Protein AF-A0A662R3K0-F1 (afdb_monomer)

Secondary structure (DSSP, 8-state):
-TTHHHHHHHHHHHHHH--HHHHHHHHHHHHHHHSTT-HHHIIIII---HHHHHHHHHHHHHHHHHHHHHHHTS--

pLDDT: mean 87.89, std 9.94, range [62.19, 97.94]

Sequence (76 aa):
MKYQKTLESIIKNTAKELSGAAKREYIAETTIELLDKSNRKAEREFGWGRETVEKLTKEAMNIYKNGIKRLENLPK

Radius of gyration: 14.59 Å; Cα contacts (8 Å, |Δi|>4): 51; chains: 1; bounding box: 36×32×38 Å

Mean predicted aligned error: 5.6 Å

Foldseek 3Di:
DVCLVVVLVVLLVVLVPDDDPVSLQSLLCCCVPPVVLDLVCSCVSRVDHSVSNVVSVVVVVVVVVVVVVVVVPDDD

Nearest PDB structures (foldseek):
  3hug-assembly6_K  TM=5.517E-01  e=1.740E+00  Mycobacterium tuberculosis H37Rv
  3hug-assembly4_M  TM=5.172E-01  e=1.846E+00  Mycobacterium tuberculosis H37Rv
  3vfz-assembly3_B  TM=5.974E-01  e=2.795E+00  Mycobacterium tuberculosis
  7qh5-assembly2_B  TM=6.091E-01  e=6.041E+00  Streptomyces tsukubensis NRRL18488

Structure (mmCIF, N/CA/C/O backbone):
data_AF-A0A662R3K0-F1
#
_entry.id   AF-A0A662R3K0-F1
#
loop_
_atom_site.group_PDB
_atom_site.id
_atom_site.type_symbol
_atom_site.label_atom_id
_atom_site.label_alt_id
_atom_site.label_comp_id
_atom_site.label_asym_id
_atom_site.label_entity_id
_atom_site.label_seq_id
_atom_site.pdbx_PDB_ins_code
_atom_site.Cartn_x
_atom_site.Cartn_y
_atom_site.Cartn_z
_atom_site.occupancy
_atom_site.B_iso_or_equiv
_atom_site.auth_seq_id
_atom_site.auth_comp_id
_atom_site.auth_asym_id
_atom_site.auth_atom_id
_atom_site.pdbx_PDB_model_num
ATOM 1 N N . MET A 1 1 ? -21.447 0.796 1.030 1.00 62.19 1 MET A N 1
ATOM 2 C CA . MET A 1 1 ? -21.388 -0.679 1.170 1.00 62.19 1 MET A CA 1
ATOM 3 C C . MET A 1 1 ? -21.161 -1.040 2.637 1.00 62.19 1 MET A C 1
ATOM 5 O O . MET A 1 1 ? -20.377 -0.360 3.286 1.00 62.19 1 MET A O 1
ATOM 9 N N . LYS A 1 2 ? -21.831 -2.076 3.167 1.00 76.88 2 LYS A N 1
ATOM 10 C CA . LYS A 1 2 ? -21.859 -2.432 4.606 1.00 76.88 2 LYS A CA 1
ATOM 11 C C . LYS A 1 2 ? -20.477 -2.687 5.247 1.00 76.88 2 LYS A C 1
ATOM 13 O O . LYS A 1 2 ? -20.354 -2.556 6.457 1.00 76.88 2 LYS A O 1
ATOM 18 N N . TYR A 1 3 ? -19.444 -2.983 4.450 1.00 85.50 3 TYR A N 1
ATOM 19 C CA . TYR A 1 3 ? -18.128 -3.432 4.935 1.00 85.50 3 TYR A CA 1
ATOM 20 C C . TYR A 1 3 ? -16.939 -2.541 4.541 1.00 85.50 3 TYR A C 1
ATOM 22 O O . TYR A 1 3 ? -15.797 -2.911 4.793 1.00 85.50 3 TYR A O 1
ATOM 30 N N . GLN A 1 4 ? -17.183 -1.367 3.946 1.00 84.94 4 GLN A N 1
ATOM 31 C CA . GLN A 1 4 ? -16.126 -0.500 3.399 1.00 84.94 4 GLN A CA 1
ATOM 32 C C . GLN A 1 4 ? -15.029 -0.178 4.435 1.00 84.94 4 GLN A C 1
ATOM 34 O O . GLN A 1 4 ? -13.857 -0.470 4.219 1.00 84.94 4 GLN A O 1
ATOM 39 N N . LYS A 1 5 ? -15.430 0.321 5.612 1.00 88.56 5 LYS A N 1
ATOM 40 C CA . LYS A 1 5 ? -14.505 0.698 6.695 1.00 88.56 5 LYS A CA 1
ATOM 41 C C . LYS A 1 5 ? -13.729 -0.489 7.265 1.00 88.56 5 LYS A C 1
ATOM 43 O O . LYS A 1 5 ? -12.581 -0.348 7.676 1.00 88.56 5 LYS A O 1
ATOM 48 N N . THR A 1 6 ? -14.360 -1.662 7.317 1.00 94.06 6 THR A N 1
ATOM 49 C CA . THR A 1 6 ? -13.715 -2.884 7.807 1.00 94.06 6 THR A CA 1
ATOM 50 C C . THR A 1 6 ? -12.604 -3.315 6.857 1.00 94.06 6 THR A C 1
ATOM 52 O O . THR A 1 6 ? -11.502 -3.600 7.315 1.00 94.06 6 THR A O 1
ATOM 55 N N . LEU A 1 7 ? -12.862 -3.295 5.546 1.00 93.12 7 LEU A N 1
ATOM 56 C CA . LEU A 1 7 ? -11.857 -3.620 4.531 1.00 93.12 7 LEU A CA 1
ATOM 57 C C . LEU A 1 7 ? -10.695 -2.624 4.543 1.00 93.12 7 LEU A C 1
ATOM 59 O O . LEU A 1 7 ? -9.542 -3.042 4.564 1.00 93.12 7 LEU A O 1
ATOM 63 N N . GLU A 1 8 ? -10.982 -1.322 4.620 1.00 92.25 8 GLU A N 1
ATOM 64 C CA . GLU A 1 8 ? -9.949 -0.286 4.762 1.00 92.25 8 GLU A CA 1
ATOM 65 C C . GLU A 1 8 ? -9.056 -0.536 5.988 1.00 92.25 8 GLU A C 1
ATOM 67 O O . GLU A 1 8 ? -7.832 -0.442 5.902 1.00 92.25 8 GLU A O 1
ATOM 72 N N . SER A 1 9 ? -9.652 -0.899 7.128 1.00 94.75 9 SER A N 1
ATOM 73 C CA . SER A 1 9 ? -8.909 -1.220 8.351 1.00 94.75 9 SER A CA 1
ATOM 74 C C . SER A 1 9 ? -8.018 -2.452 8.181 1.00 94.75 9 SER A C 1
ATOM 76 O O . SER A 1 9 ? -6.843 -2.407 8.546 1.00 94.75 9 SER A O 1
ATOM 78 N N . ILE A 1 10 ? -8.536 -3.524 7.572 1.00 96.69 10 ILE A N 1
ATOM 79 C CA . ILE A 1 10 ? -7.764 -4.741 7.283 1.00 96.69 10 ILE A CA 1
ATOM 80 C C . ILE A 1 10 ? -6.572 -4.404 6.388 1.00 96.69 10 ILE A C 1
ATOM 82 O O . ILE A 1 10 ? -5.444 -4.739 6.736 1.00 96.69 10 ILE A O 1
ATOM 86 N N . ILE A 1 11 ? -6.790 -3.663 5.297 1.00 96.38 11 ILE A N 1
ATOM 87 C CA . ILE A 1 11 ? -5.724 -3.282 4.362 1.00 96.38 11 ILE A CA 1
ATOM 88 C C . ILE A 1 11 ? -4.619 -2.502 5.079 1.00 96.38 11 ILE A C 1
ATOM 90 O O . ILE A 1 11 ? -3.431 -2.792 4.910 1.00 96.38 11 ILE A O 1
ATOM 94 N N . LYS A 1 12 ? -5.005 -1.528 5.910 1.00 96.31 12 LYS A N 1
ATOM 95 C CA . LYS A 1 12 ? -4.061 -0.699 6.669 1.00 96.31 12 LYS A CA 1
ATOM 96 C C . LYS A 1 12 ? -3.306 -1.505 7.719 1.00 96.31 12 LYS A C 1
ATOM 98 O O . LYS A 1 12 ? -2.116 -1.266 7.903 1.00 96.31 12 LYS A O 1
ATOM 103 N N . ASN A 1 13 ? -3.970 -2.432 8.404 1.00 97.44 13 ASN A N 1
ATOM 104 C CA . ASN A 1 13 ? -3.340 -3.259 9.429 1.00 97.44 13 ASN A CA 1
ATOM 105 C C . ASN A 1 13 ? -2.376 -4.270 8.810 1.00 97.44 13 ASN A C 1
ATOM 107 O O . ASN A 1 13 ? -1.237 -4.338 9.254 1.00 97.44 13 ASN A O 1
ATOM 111 N N . THR A 1 14 ? -2.747 -4.937 7.716 1.00 97.75 14 THR A N 1
ATOM 112 C CA . THR A 1 14 ? -1.826 -5.813 6.976 1.00 97.75 14 THR A CA 1
ATOM 113 C C . THR A 1 14 ? -0.551 -5.067 6.580 1.00 97.75 14 THR A C 1
ATOM 115 O O . THR A 1 14 ? 0.551 -5.529 6.859 1.00 97.75 14 THR A O 1
ATOM 118 N N . ALA A 1 15 ? -0.665 -3.853 6.028 1.00 96.25 15 ALA A N 1
ATOM 119 C CA . ALA A 1 15 ? 0.51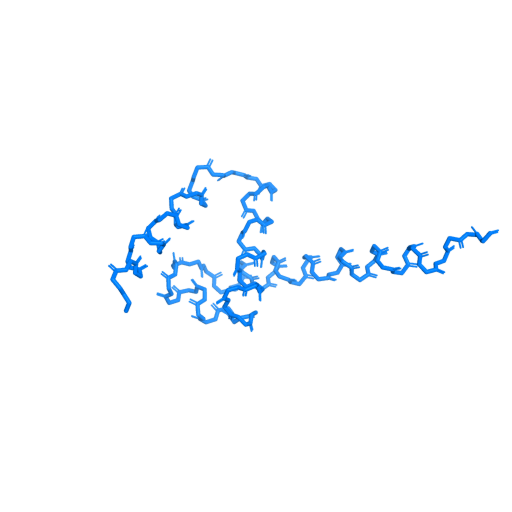3 -3.053 5.687 1.00 96.25 15 ALA A CA 1
ATOM 120 C C . ALA A 1 15 ? 1.364 -2.643 6.907 1.00 96.25 15 ALA A C 1
ATOM 122 O O . ALA A 1 15 ? 2.554 -2.364 6.750 1.00 96.25 15 ALA A O 1
ATOM 123 N N . LYS A 1 16 ? 0.785 -2.547 8.111 1.00 96.62 16 LYS A N 1
ATOM 124 C CA . LYS A 1 16 ? 1.533 -2.254 9.345 1.00 96.62 16 LYS A CA 1
ATOM 125 C C . LYS A 1 16 ? 2.331 -3.461 9.828 1.00 96.62 16 LYS A C 1
ATOM 127 O O . LYS A 1 16 ? 3.479 -3.260 10.207 1.00 96.62 16 LYS A O 1
ATOM 132 N N . GLU A 1 17 ? 1.750 -4.656 9.757 1.00 97.94 17 GLU A N 1
ATOM 133 C CA . GLU A 1 17 ? 2.401 -5.912 10.158 1.00 97.94 17 GLU A CA 1
ATOM 134 C C . GLU A 1 17 ? 3.518 -6.324 9.188 1.00 97.94 17 GLU A C 1
ATOM 136 O O . GLU A 1 17 ? 4.520 -6.920 9.580 1.00 97.94 17 GLU A O 1
ATOM 141 N N . LEU A 1 18 ? 3.382 -5.971 7.908 1.00 96.69 18 LEU A N 1
ATOM 142 C CA . LEU A 1 18 ? 4.433 -6.190 6.922 1.00 96.69 18 LEU A CA 1
ATOM 143 C C . LEU A 1 18 ? 5.610 -5.224 7.116 1.00 96.69 18 LEU A C 1
ATOM 145 O O . LEU A 1 18 ? 5.460 -4.054 7.479 1.00 96.69 18 LEU A O 1
ATOM 149 N N . SER A 1 19 ? 6.802 -5.691 6.746 1.00 93.94 19 SER A N 1
ATOM 150 C CA . SER A 1 19 ? 8.035 -4.902 6.753 1.00 93.94 19 SER A CA 1
ATOM 151 C C . SER A 1 19 ? 8.849 -5.104 5.470 1.00 93.94 19 SER A C 1
ATOM 153 O O . SER A 1 19 ? 8.551 -5.969 4.643 1.00 93.94 19 SER A O 1
ATOM 155 N N . GLY A 1 20 ? 9.860 -4.253 5.268 1.00 92.38 20 GLY A N 1
ATOM 156 C CA . GLY A 1 20 ? 10.829 -4.406 4.183 1.00 92.38 20 GLY A CA 1
ATOM 157 C C . GLY A 1 20 ? 10.202 -4.482 2.787 1.00 92.38 20 GLY A C 1
ATOM 158 O O . GLY A 1 20 ? 9.364 -3.656 2.425 1.00 92.38 20 GLY A O 1
ATOM 159 N N . ALA A 1 21 ? 10.659 -5.451 1.991 1.00 89.38 21 ALA A N 1
ATOM 160 C CA . ALA A 1 21 ? 10.207 -5.656 0.615 1.00 89.38 21 ALA A CA 1
ATOM 161 C C . ALA A 1 21 ? 8.732 -6.079 0.534 1.00 89.38 21 ALA A C 1
ATOM 163 O O . ALA A 1 21 ? 7.999 -5.524 -0.277 1.00 89.38 21 ALA A O 1
ATOM 164 N N . ALA A 1 22 ? 8.272 -6.955 1.432 1.00 90.19 22 ALA A N 1
ATOM 165 C CA . ALA A 1 22 ? 6.892 -7.439 1.430 1.00 90.19 22 ALA A CA 1
ATOM 166 C C . ALA A 1 22 ? 5.879 -6.301 1.640 1.00 90.19 22 ALA A C 1
ATOM 168 O O . ALA A 1 22 ? 4.870 -6.214 0.948 1.00 90.19 22 ALA A O 1
ATOM 169 N N . LYS A 1 23 ? 6.179 -5.357 2.545 1.00 94.56 23 LYS A N 1
ATOM 170 C CA . LYS A 1 23 ? 5.348 -4.155 2.729 1.00 94.56 23 LYS A CA 1
ATOM 171 C C . LYS A 1 23 ? 5.289 -3.298 1.466 1.00 94.56 23 LYS A C 1
ATOM 173 O O . LYS A 1 23 ? 4.237 -2.764 1.125 1.00 94.56 23 LYS A O 1
ATOM 178 N N . ARG A 1 24 ? 6.438 -3.125 0.809 1.00 93.69 24 ARG A N 1
ATOM 179 C CA . ARG A 1 24 ? 6.579 -2.314 -0.404 1.00 93.69 24 ARG A CA 1
ATOM 180 C C . ARG A 1 24 ? 5.772 -2.895 -1.563 1.00 93.69 24 ARG A C 1
ATOM 182 O O . ARG A 1 24 ? 5.040 -2.155 -2.213 1.00 93.69 24 ARG A O 1
ATOM 189 N N . GLU A 1 25 ? 5.869 -4.203 -1.759 1.00 92.56 25 GLU A N 1
ATOM 190 C CA . GLU A 1 25 ? 5.102 -4.951 -2.753 1.00 92.56 25 GLU A CA 1
ATOM 191 C C . GLU A 1 25 ? 3.601 -4.861 -2.481 1.00 92.56 25 GLU A C 1
ATOM 193 O O . GLU A 1 25 ? 2.853 -4.415 -3.347 1.00 92.56 25 GLU A O 1
ATOM 198 N N . TYR A 1 26 ? 3.180 -5.131 -1.243 1.00 94.94 26 TYR A N 1
ATOM 199 C CA . TYR A 1 26 ? 1.775 -5.050 -0.849 1.00 94.94 26 TYR A CA 1
ATOM 200 C C . TYR A 1 26 ? 1.164 -3.662 -1.104 1.00 94.94 26 TYR A C 1
ATOM 202 O O . TYR A 1 26 ? 0.068 -3.552 -1.652 1.00 94.94 26 TYR A O 1
ATOM 210 N N . ILE A 1 27 ? 1.872 -2.582 -0.747 1.00 95.12 27 ILE A N 1
ATOM 211 C CA . ILE A 1 27 ? 1.420 -1.204 -1.007 1.00 95.12 27 ILE A CA 1
ATOM 212 C C . ILE A 1 27 ? 1.320 -0.927 -2.513 1.00 95.12 27 ILE A C 1
ATOM 214 O O . ILE A 1 27 ? 0.355 -0.291 -2.952 1.00 95.12 27 ILE A O 1
ATOM 218 N N . ALA A 1 28 ? 2.301 -1.380 -3.300 1.00 93.88 28 ALA A N 1
ATOM 219 C CA . ALA A 1 28 ? 2.307 -1.193 -4.747 1.00 93.88 28 ALA A CA 1
ATOM 220 C C . ALA A 1 28 ? 1.127 -1.917 -5.403 1.00 93.88 28 ALA A C 1
ATOM 222 O O . ALA A 1 28 ? 0.356 -1.283 -6.119 1.00 93.88 28 ALA A O 1
ATOM 223 N N . GLU A 1 29 ? 0.962 -3.207 -5.114 1.00 93.94 29 GLU A N 1
ATOM 224 C CA . GLU A 1 29 ? -0.106 -4.052 -5.649 1.00 93.94 29 GLU A CA 1
ATOM 225 C C . GLU A 1 29 ? -1.482 -3.515 -5.253 1.00 93.94 29 GLU A C 1
ATOM 227 O O . GLU A 1 29 ? -2.306 -3.236 -6.118 1.00 93.94 29 GLU A O 1
ATOM 232 N N . THR A 1 30 ? -1.694 -3.227 -3.964 1.00 95.06 30 THR A N 1
ATOM 233 C CA . THR A 1 30 ? -2.954 -2.646 -3.474 1.00 95.06 30 THR A CA 1
ATOM 234 C C . THR A 1 30 ? -3.289 -1.344 -4.207 1.00 95.06 30 THR A C 1
ATOM 236 O O . THR A 1 30 ? -4.435 -1.108 -4.583 1.00 95.06 30 THR A O 1
ATOM 239 N N . THR A 1 31 ? -2.296 -0.480 -4.435 1.00 94.69 31 THR A N 1
ATOM 240 C CA . THR A 1 31 ? -2.521 0.782 -5.152 1.00 94.69 31 THR A CA 1
ATOM 241 C C . THR A 1 31 ? -2.839 0.549 -6.630 1.00 94.69 31 THR A C 1
ATOM 243 O O . THR A 1 31 ? -3.681 1.248 -7.197 1.00 94.69 31 THR A O 1
ATOM 246 N N . ILE A 1 32 ? -2.164 -0.408 -7.268 1.00 91.50 32 ILE A N 1
ATOM 247 C CA . ILE A 1 32 ? -2.369 -0.743 -8.678 1.00 91.50 32 ILE A CA 1
ATOM 248 C C . ILE A 1 32 ? -3.770 -1.322 -8.889 1.00 91.50 32 ILE A C 1
ATOM 250 O O . ILE A 1 32 ? -4.496 -0.813 -9.742 1.00 91.50 32 ILE A O 1
ATOM 254 N N . GLU A 1 33 ? -4.140 -2.322 -8.093 1.00 91.94 33 GLU A N 1
ATOM 255 C CA . GLU A 1 33 ? -5.345 -3.131 -8.287 1.00 91.94 33 GLU A CA 1
ATOM 256 C C . GLU A 1 33 ? -6.604 -2.477 -7.707 1.00 91.94 33 GLU A C 1
ATOM 258 O O . GLU A 1 33 ? -7.676 -2.565 -8.300 1.00 91.94 33 GLU A O 1
ATOM 263 N N . LEU A 1 34 ? -6.504 -1.792 -6.559 1.00 92.38 34 LEU A N 1
ATOM 264 C CA . LEU A 1 34 ? -7.685 -1.257 -5.864 1.00 92.38 34 LEU A CA 1
ATOM 265 C C . LEU A 1 34 ? -7.878 0.251 -6.039 1.00 92.38 34 LEU A C 1
ATOM 267 O O . LEU A 1 34 ? -8.972 0.759 -5.791 1.00 92.38 34 LEU A O 1
ATOM 271 N N . LEU A 1 35 ? -6.830 0.988 -6.421 1.00 93.25 35 LEU A N 1
ATOM 272 C CA . LEU A 1 35 ? -6.842 2.454 -6.432 1.00 93.25 35 LEU A CA 1
ATOM 273 C C . LEU A 1 35 ? -6.525 3.066 -7.801 1.00 93.25 35 LEU A C 1
ATOM 275 O O . LEU A 1 35 ? -6.137 4.235 -7.865 1.00 93.25 35 LEU A O 1
ATOM 279 N N . ASP 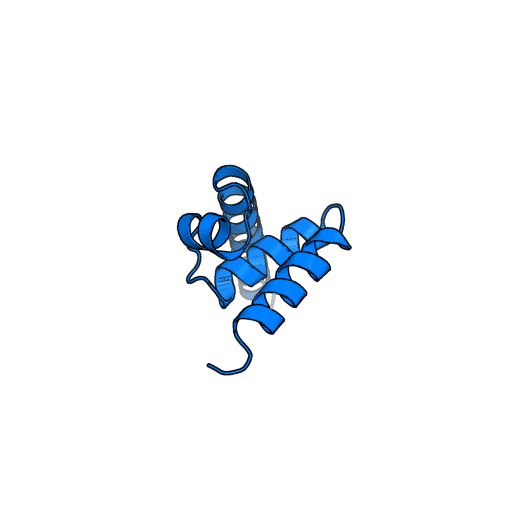A 1 36 ? -6.686 2.314 -8.889 1.00 91.31 36 ASP A N 1
ATOM 280 C CA . ASP A 1 36 ? -6.411 2.761 -10.263 1.00 91.31 36 ASP A CA 1
ATOM 281 C C . ASP A 1 36 ? -5.005 3.360 -10.424 1.00 91.31 36 ASP A C 1
ATOM 283 O O . ASP A 1 36 ? -4.814 4.356 -11.127 1.00 91.31 36 ASP A O 1
ATOM 287 N N . LYS A 1 37 ? -4.012 2.816 -9.706 1.00 90.88 37 LYS A N 1
ATOM 288 C CA . LYS A 1 37 ? -2.631 3.335 -9.689 1.00 90.88 37 LYS A CA 1
ATOM 289 C C . LYS A 1 37 ? -2.529 4.784 -9.171 1.00 90.88 37 LYS A C 1
ATOM 291 O O . LYS A 1 37 ? -1.559 5.484 -9.457 1.00 90.88 37 LYS A O 1
ATOM 296 N N . SER A 1 38 ? -3.519 5.269 -8.416 1.00 93.56 38 SER A N 1
ATOM 297 C CA . SER A 1 38 ? -3.590 6.663 -7.971 1.00 93.56 38 SER A CA 1
ATOM 298 C C . SER A 1 38 ? -2.909 6.891 -6.620 1.00 93.56 38 SER A C 1
ATOM 300 O O . SER A 1 38 ? -3.482 6.631 -5.559 1.00 93.56 38 SER A O 1
ATOM 302 N N . ASN A 1 39 ? -1.733 7.524 -6.648 1.00 93.38 39 ASN A N 1
ATOM 303 C CA . ASN A 1 39 ? -0.993 7.936 -5.443 1.00 93.38 39 ASN A CA 1
ATOM 304 C C . ASN A 1 39 ? -1.834 8.835 -4.517 1.00 93.38 39 ASN A C 1
ATOM 306 O O . ASN A 1 39 ? -1.744 8.747 -3.295 1.00 93.38 39 ASN A O 1
ATOM 310 N N . ARG A 1 40 ? -2.694 9.686 -5.096 1.00 95.44 40 ARG A N 1
ATOM 311 C CA . ARG A 1 40 ? -3.593 10.566 -4.334 1.00 95.44 40 ARG A CA 1
ATOM 312 C C . ARG A 1 40 ? -4.658 9.773 -3.575 1.00 95.44 40 ARG A C 1
ATOM 314 O O . ARG A 1 40 ? -4.977 10.129 -2.445 1.00 95.44 40 ARG A O 1
ATOM 321 N N . LYS A 1 41 ? -5.217 8.720 -4.184 1.00 95.00 41 LYS A N 1
ATOM 322 C CA . LYS A 1 41 ? -6.164 7.834 -3.492 1.00 95.00 41 LYS A CA 1
ATOM 323 C C . LYS A 1 41 ? -5.448 7.043 -2.393 1.00 95.00 41 LYS A C 1
ATOM 325 O O . LYS A 1 41 ? -5.985 6.948 -1.301 1.00 95.00 41 LYS A O 1
ATOM 330 N N . ALA A 1 42 ? -4.225 6.566 -2.627 1.00 95.06 42 ALA A N 1
ATOM 331 C CA . ALA A 1 42 ? -3.470 5.806 -1.623 1.00 95.06 42 ALA A CA 1
ATOM 332 C C . ALA A 1 42 ? -3.206 6.618 -0.346 1.00 95.06 42 ALA A C 1
ATOM 334 O O . ALA A 1 42 ? -3.374 6.118 0.768 1.00 95.06 42 ALA A O 1
ATOM 335 N N . GLU A 1 43 ? -2.876 7.898 -0.502 1.00 95.50 43 GLU A N 1
ATOM 336 C CA . GLU A 1 43 ? -2.751 8.803 0.636 1.00 95.50 43 GLU A CA 1
ATOM 337 C C . GLU A 1 43 ? -4.100 9.051 1.321 1.00 95.50 43 GLU A C 1
ATOM 339 O O . GLU A 1 43 ? -4.194 8.935 2.540 1.00 95.50 43 GLU A O 1
ATOM 344 N N . ARG A 1 44 ? -5.158 9.349 0.558 1.00 95.19 44 ARG A N 1
A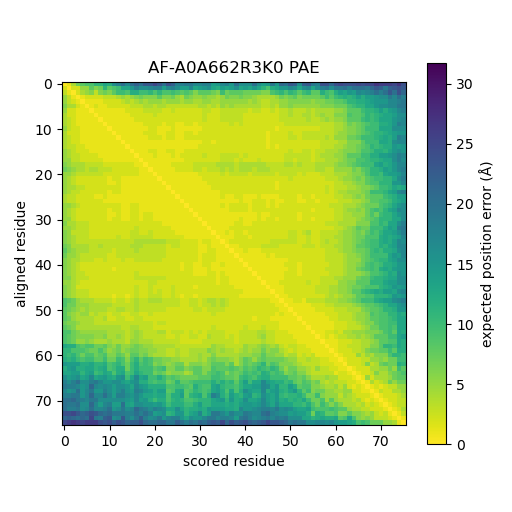TOM 345 C CA . ARG A 1 44 ? -6.475 9.677 1.123 1.00 95.19 44 ARG A CA 1
ATOM 346 C C . ARG A 1 44 ? -7.121 8.502 1.863 1.00 95.19 44 ARG A C 1
ATOM 348 O O . ARG A 1 44 ? -7.636 8.698 2.957 1.00 95.19 44 ARG A O 1
ATOM 355 N N . GLU A 1 45 ? -7.114 7.313 1.266 1.00 93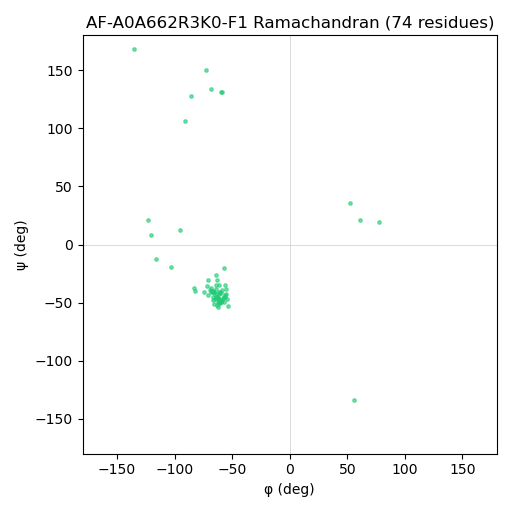.00 45 GLU A N 1
ATOM 356 C CA . GL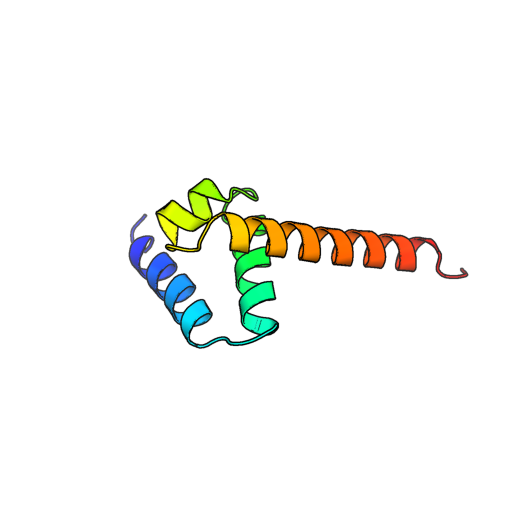U A 1 45 ? -7.807 6.136 1.807 1.00 93.00 45 GLU A CA 1
ATOM 357 C C . GLU A 1 45 ? -6.966 5.43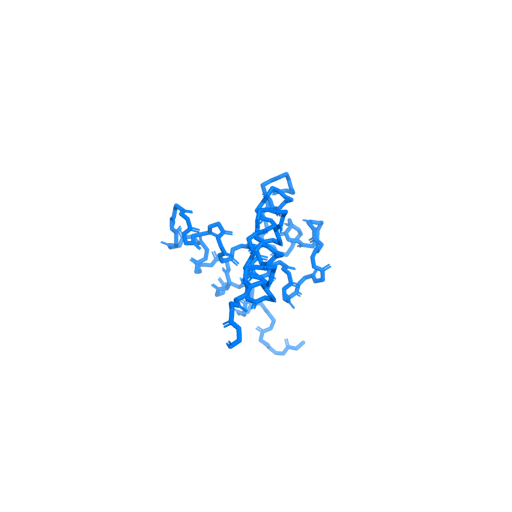2 2.889 1.00 93.00 45 GLU A C 1
ATOM 359 O O . GLU A 1 45 ? -7.478 5.017 3.932 1.00 93.00 45 GLU A O 1
ATOM 364 N N . PHE A 1 46 ? -5.646 5.322 2.685 1.00 93.88 46 PHE A N 1
ATOM 365 C CA . PHE A 1 46 ? -4.784 4.494 3.538 1.00 93.88 46 PHE A CA 1
ATOM 366 C C . PHE A 1 46 ? -3.729 5.276 4.328 1.00 93.88 46 PHE A C 1
ATOM 368 O O . PHE A 1 46 ? -3.181 4.734 5.291 1.00 93.88 46 PHE A O 1
ATOM 375 N N . GLY A 1 47 ? -3.499 6.554 4.013 1.00 94.00 47 GLY A N 1
ATOM 376 C CA . GLY A 1 47 ? -2.494 7.390 4.678 1.00 94.00 47 GLY A CA 1
ATOM 377 C C . GLY A 1 47 ? -1.065 7.118 4.211 1.00 94.00 47 GLY A C 1
ATOM 378 O O . GLY A 1 47 ? -0.115 7.421 4.929 1.00 94.00 47 GLY A O 1
ATOM 379 N N . TRP A 1 48 ? -0.889 6.497 3.043 1.00 95.62 48 TRP A N 1
ATOM 380 C CA . TRP A 1 48 ? 0.436 6.197 2.502 1.00 95.62 48 TRP A CA 1
ATOM 381 C C . TRP A 1 48 ? 0.987 7.390 1.720 1.00 95.62 48 TRP A C 1
ATOM 383 O O . TRP A 1 48 ? 0.326 7.911 0.825 1.00 95.62 48 TRP A O 1
ATOM 393 N N . GLY A 1 49 ? 2.208 7.819 2.053 1.00 94.50 49 GLY A N 1
ATOM 394 C CA . GLY A 1 49 ? 2.836 8.991 1.442 1.00 94.50 49 GLY A CA 1
ATOM 395 C C . GLY A 1 49 ? 2.969 8.859 -0.077 1.00 94.50 49 GLY A C 1
ATOM 396 O O . GLY A 1 49 ? 3.467 7.849 -0.579 1.00 94.50 49 GLY A O 1
ATOM 397 N N . ARG A 1 50 ? 2.551 9.896 -0.813 1.00 92.94 50 ARG A N 1
ATOM 398 C CA . ARG A 1 50 ? 2.466 9.876 -2.285 1.00 92.94 50 ARG A CA 1
ATOM 399 C C . ARG A 1 50 ? 3.788 9.526 -2.960 1.00 92.94 50 ARG A C 1
ATOM 401 O O . ARG A 1 50 ? 3.796 8.690 -3.855 1.00 92.94 50 ARG A O 1
ATOM 408 N N . GLU A 1 51 ? 4.891 10.131 -2.517 1.00 92.50 51 GLU A N 1
ATOM 409 C CA . GLU A 1 51 ? 6.221 9.882 -3.089 1.00 92.50 51 GLU A CA 1
ATOM 410 C C . GLU A 1 51 ? 6.678 8.437 -2.888 1.00 92.50 51 GLU A C 1
ATOM 412 O O . GLU A 1 51 ? 7.287 7.840 -3.776 1.00 92.50 51 GLU A O 1
ATOM 417 N N . THR A 1 52 ? 6.377 7.858 -1.722 1.00 92.12 52 THR A N 1
ATOM 418 C CA . THR A 1 52 ? 6.660 6.450 -1.449 1.00 92.12 52 THR A CA 1
ATOM 419 C C . THR A 1 52 ? 5.868 5.587 -2.416 1.00 92.12 52 THR A C 1
ATOM 421 O O . THR A 1 52 ? 6.460 4.806 -3.150 1.00 92.12 52 THR A O 1
ATOM 424 N N . VAL A 1 53 ? 4.551 5.775 -2.485 1.00 92.69 53 VAL A N 1
ATOM 425 C CA . VAL A 1 53 ? 3.671 4.986 -3.357 1.00 92.69 53 VAL A CA 1
ATOM 426 C C . VAL A 1 53 ? 4.076 5.109 -4.831 1.00 92.69 53 VAL A C 1
ATOM 428 O O . VAL A 1 53 ? 4.104 4.110 -5.548 1.00 92.69 53 VAL A O 1
ATOM 431 N N . GLU A 1 54 ? 4.475 6.297 -5.284 1.00 93.19 54 GLU A N 1
ATOM 432 C CA . GLU A 1 54 ? 4.947 6.510 -6.653 1.00 93.19 54 GLU A CA 1
ATOM 433 C C . GLU A 1 54 ? 6.211 5.702 -6.971 1.00 93.19 54 GLU A C 1
ATOM 435 O O . GLU A 1 54 ? 6.289 5.055 -8.016 1.00 93.19 54 GLU A O 1
ATOM 440 N N . LYS A 1 55 ? 7.202 5.709 -6.070 1.00 92.62 55 LYS A N 1
ATOM 441 C CA . LYS A 1 55 ? 8.428 4.915 -6.241 1.00 92.62 55 LYS A CA 1
ATOM 442 C C . LYS A 1 55 ? 8.106 3.424 -6.303 1.00 92.62 55 LYS A C 1
ATOM 444 O O . LYS A 1 55 ? 8.568 2.745 -7.215 1.00 92.62 55 LYS A O 1
ATOM 449 N N . LEU A 1 56 ? 7.269 2.945 -5.383 1.00 90.19 56 LEU A N 1
ATOM 450 C CA . LEU A 1 56 ? 6.896 1.533 -5.280 1.00 90.19 56 LEU A CA 1
ATOM 451 C C . LEU A 1 56 ? 6.131 1.034 -6.505 1.00 90.19 56 LEU A C 1
ATOM 453 O O . LEU A 1 56 ? 6.441 -0.022 -7.046 1.00 90.19 56 LEU A O 1
ATOM 457 N N . THR A 1 57 ? 5.156 1.805 -6.979 1.00 88.8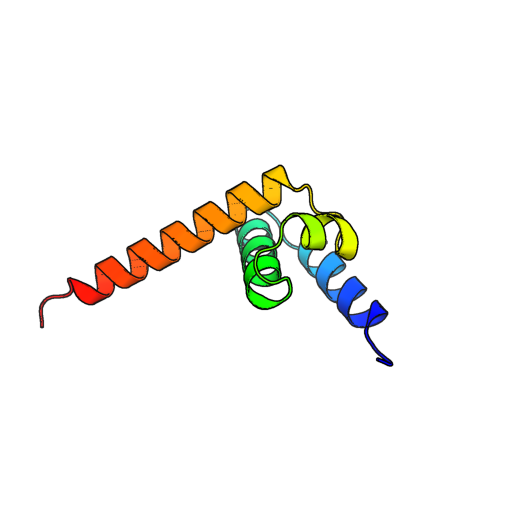1 57 THR A N 1
ATOM 458 C CA . THR A 1 57 ? 4.367 1.442 -8.164 1.00 88.81 57 THR A CA 1
ATOM 459 C C . THR A 1 57 ? 5.206 1.479 -9.442 1.00 88.81 57 THR A C 1
ATOM 461 O O . THR A 1 57 ? 5.063 0.592 -10.283 1.00 88.81 57 THR A O 1
ATOM 464 N N . LYS A 1 58 ? 6.132 2.441 -9.581 1.00 89.25 58 LYS A N 1
ATOM 465 C CA . LYS A 1 58 ? 7.110 2.466 -10.684 1.00 89.25 58 LYS A CA 1
ATOM 466 C C . LYS A 1 58 ? 8.040 1.253 -10.651 1.00 89.25 58 LYS A C 1
ATOM 468 O O . LYS A 1 58 ? 8.252 0.632 -11.691 1.00 89.25 58 LYS A O 1
ATOM 473 N N . GLU A 1 59 ? 8.579 0.909 -9.483 1.00 85.25 59 GLU A N 1
ATOM 474 C CA . GLU A 1 59 ? 9.447 -0.259 -9.298 1.00 85.25 59 GLU A CA 1
ATOM 475 C C . GLU A 1 59 ? 8.704 -1.560 -9.632 1.00 85.25 59 GLU A C 1
ATOM 477 O O . GLU A 1 59 ? 9.174 -2.328 -10.471 1.00 85.25 59 GLU A O 1
ATOM 482 N N . ALA A 1 60 ? 7.498 -1.748 -9.088 1.00 82.88 60 ALA A N 1
ATOM 483 C CA . ALA A 1 60 ? 6.650 -2.900 -9.382 1.00 82.88 60 ALA A CA 1
ATOM 484 C C . ALA A 1 60 ? 6.352 -3.017 -10.886 1.00 82.88 60 ALA A C 1
ATOM 486 O O . ALA A 1 60 ? 6.593 -4.062 -11.487 1.00 82.88 60 ALA A O 1
ATOM 487 N N . MET A 1 61 ? 5.911 -1.935 -11.543 1.00 78.00 61 MET A N 1
ATOM 488 C CA . MET A 1 61 ? 5.656 -1.953 -12.991 1.00 78.00 61 MET A CA 1
ATOM 489 C C . MET A 1 61 ? 6.909 -2.258 -13.817 1.00 78.00 61 MET A C 1
ATOM 491 O O . MET A 1 61 ? 6.802 -2.906 -14.858 1.00 78.00 61 MET A O 1
ATOM 495 N N . ASN A 1 62 ? 8.085 -1.795 -13.392 1.00 80.19 62 ASN A N 1
ATOM 496 C CA . ASN A 1 62 ? 9.341 -2.109 -14.069 1.00 80.19 62 ASN A CA 1
ATOM 497 C C . ASN A 1 62 ? 9.708 -3.589 -13.918 1.00 80.19 62 ASN A C 1
ATOM 499 O O . ASN A 1 62 ? 10.113 -4.201 -14.905 1.00 80.19 62 ASN A O 1
ATOM 503 N N . ILE A 1 63 ? 9.513 -4.181 -12.735 1.00 74.06 63 ILE A N 1
ATOM 504 C CA . ILE A 1 63 ? 9.695 -5.623 -12.513 1.00 74.06 63 ILE A CA 1
ATOM 505 C C . ILE A 1 63 ? 8.757 -6.418 -13.425 1.00 74.06 63 ILE A C 1
ATOM 507 O O . ILE A 1 63 ? 9.233 -7.284 -14.154 1.00 74.06 63 ILE A O 1
ATOM 511 N N . TYR A 1 64 ? 7.464 -6.076 -13.476 1.00 70.38 64 TYR A N 1
ATOM 512 C CA . TYR A 1 64 ? 6.503 -6.733 -14.372 1.00 70.38 64 TYR A CA 1
ATOM 513 C C . TYR A 1 64 ? 6.903 -6.612 -15.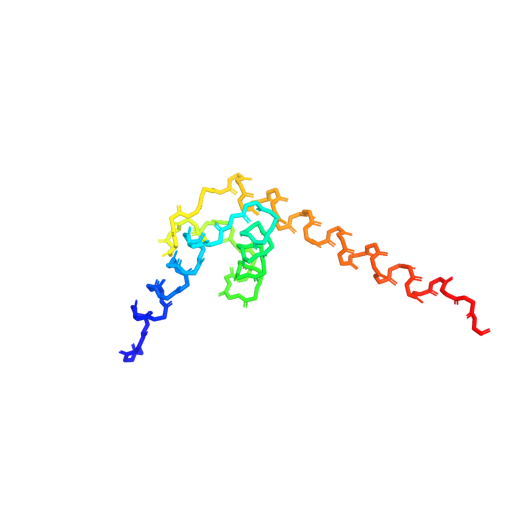846 1.00 70.38 64 TYR A C 1
ATOM 515 O O . TYR A 1 64 ? 6.948 -7.613 -16.557 1.00 70.38 64 TYR A O 1
ATOM 523 N N . LYS A 1 65 ? 7.259 -5.407 -16.312 1.00 71.00 65 LYS A N 1
ATOM 524 C CA . LYS A 1 65 ? 7.719 -5.182 -17.694 1.00 71.00 65 LYS A CA 1
ATOM 525 C C . LYS A 1 65 ? 8.967 -5.996 -18.025 1.00 71.00 65 LYS A C 1
ATOM 527 O O . LYS A 1 65 ? 9.060 -6.550 -19.115 1.00 71.00 65 LYS A O 1
A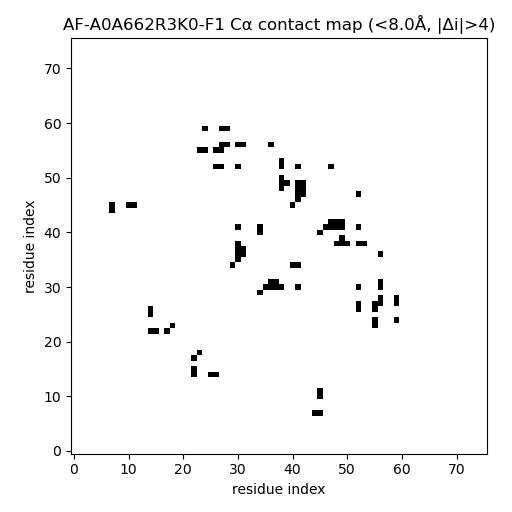TOM 532 N N . ASN A 1 66 ? 9.921 -6.072 -17.101 1.00 70.69 66 ASN A N 1
ATOM 533 C CA . ASN A 1 66 ? 11.149 -6.839 -17.290 1.00 70.69 66 ASN A CA 1
ATOM 534 C C . ASN A 1 66 ? 10.891 -8.351 -17.234 1.00 70.69 66 ASN A C 1
ATOM 536 O O . ASN A 1 66 ? 11.501 -9.094 -17.999 1.00 70.69 66 ASN A O 1
ATOM 540 N N . GLY A 1 67 ? 9.965 -8.801 -16.385 1.00 68.56 67 GLY A N 1
ATOM 541 C CA . GLY A 1 67 ? 9.502 -10.185 -16.330 1.00 68.56 67 GLY A CA 1
ATOM 542 C C . GLY A 1 67 ? 8.840 -10.615 -17.636 1.00 68.56 67 GLY A C 1
ATOM 543 O O . GLY A 1 67 ? 9.249 -11.614 -18.217 1.00 68.56 67 GLY A O 1
ATOM 544 N N . ILE A 1 68 ? 7.899 -9.819 -18.154 1.00 69.06 68 ILE A N 1
ATOM 545 C CA . ILE A 1 68 ? 7.238 -10.072 -19.446 1.00 69.06 68 ILE A CA 1
ATOM 546 C C . ILE A 1 68 ? 8.264 -10.105 -20.582 1.00 69.06 68 ILE A C 1
ATOM 548 O O . ILE A 1 68 ? 8.324 -11.090 -21.311 1.00 69.06 68 ILE A O 1
ATOM 552 N N . LYS A 1 69 ? 9.145 -9.098 -20.677 1.00 64.94 69 LYS A N 1
ATOM 553 C CA . LYS A 1 69 ? 10.231 -9.090 -21.673 1.00 64.94 69 LYS A CA 1
ATOM 554 C C . LYS A 1 69 ? 11.113 -10.332 -21.581 1.00 64.94 69 LYS A C 1
ATOM 556 O O . LYS A 1 69 ? 11.562 -10.841 -22.601 1.00 64.94 69 LYS A O 1
ATOM 561 N N . ARG A 1 70 ? 11.406 -10.825 -20.376 1.00 68.38 70 ARG A N 1
ATOM 562 C CA . ARG A 1 70 ? 12.192 -12.051 -20.203 1.00 68.38 70 ARG A CA 1
ATOM 563 C C . ARG A 1 70 ? 11.447 -13.273 -20.739 1.00 68.38 70 ARG A C 1
ATOM 565 O O . ARG A 1 70 ? 12.083 -14.097 -21.380 1.00 68.38 70 ARG A O 1
ATOM 572 N N . LEU A 1 71 ? 10.138 -13.371 -20.496 1.00 70.94 71 LEU A N 1
ATOM 573 C CA . LEU A 1 71 ? 9.297 -14.466 -20.991 1.00 70.94 71 LEU A CA 1
ATOM 574 C C . LEU A 1 71 ? 9.166 -14.450 -22.521 1.00 70.94 71 LEU A C 1
ATOM 576 O O . LEU A 1 71 ? 9.254 -15.501 -23.144 1.00 70.94 71 LEU A O 1
ATOM 580 N N . GLU A 1 72 ? 9.019 -13.271 -23.129 1.00 75.19 72 GLU A N 1
ATOM 581 C CA . GLU A 1 72 ? 8.957 -13.103 -24.592 1.00 75.19 72 GLU A CA 1
ATOM 582 C C . GLU A 1 72 ? 10.255 -13.520 -25.301 1.00 75.19 72 GLU A C 1
ATOM 584 O O . GLU A 1 72 ? 10.215 -13.992 -26.435 1.00 75.19 72 GLU A O 1
ATOM 589 N N . ASN A 1 73 ? 11.400 -13.364 -24.631 1.00 76.81 73 ASN A N 1
ATOM 590 C CA . ASN A 1 73 ? 12.725 -13.688 -25.166 1.00 76.81 73 ASN A CA 1
ATOM 591 C C . ASN A 1 73 ? 13.224 -15.090 -24.766 1.00 76.81 73 ASN A C 1
ATOM 593 O O . ASN A 1 73 ? 14.410 -15.384 -24.933 1.00 76.81 73 ASN A O 1
ATOM 597 N N . LEU A 1 74 ? 12.363 -15.954 -24.214 1.00 69.12 74 LEU A N 1
ATOM 598 C CA . LEU A 1 74 ? 12.734 -17.344 -23.949 1.00 69.12 74 LEU A CA 1
ATOM 599 C C . LEU A 1 74 ? 12.916 -18.100 -25.278 1.00 69.12 74 LEU A C 1
ATOM 601 O O . LEU A 1 74 ? 12.070 -17.972 -26.167 1.00 69.12 74 LEU A O 1
ATOM 605 N N . PRO A 1 75 ? 13.999 -18.887 -25.433 1.00 65.94 75 PRO A N 1
ATOM 606 C CA . PRO A 1 75 ? 14.148 -19.752 -26.595 1.00 65.94 75 PRO A CA 1
ATOM 607 C C . PRO A 1 75 ? 12.968 -20.732 -26.644 1.00 65.94 75 PRO A C 1
ATOM 609 O O . PRO A 1 75 ? 12.607 -21.314 -25.619 1.00 65.94 75 PRO A O 1
ATOM 612 N N . LYS A 1 76 ? 12.348 -20.839 -27.823 1.00 69.94 76 LYS A N 1
ATOM 613 C CA . LYS A 1 76 ? 11.208 -21.726 -28.087 1.00 69.94 76 LYS A CA 1
ATOM 614 C C . LYS A 1 76 ? 11.629 -23.186 -28.158 1.00 69.94 76 LYS A C 1
ATOM 616 O O . LYS A 1 76 ? 12.727 -23.442 -28.699 1.00 69.94 76 LYS A O 1
#

Solvent-accessible surface area (backbone atoms only — not comparable to full-atom values): 4266 Å² total; per-residue (Å²): 119,101,54,56,70,58,52,52,48,49,56,48,48,53,52,65,76,37,54,75,66,62,24,45,50,50,53,22,50,49,28,47,76,76,38,79,60,31,39,69,48,38,28,73,78,65,67,43,56,44,72,59,46,48,54,34,37,52,51,50,53,49,51,51,53,52,51,50,54,53,62,73,67,51,87,130